Protein AF-A0A8S3CD36-F1 (afdb_monomer)

Mean predicted aligned error: 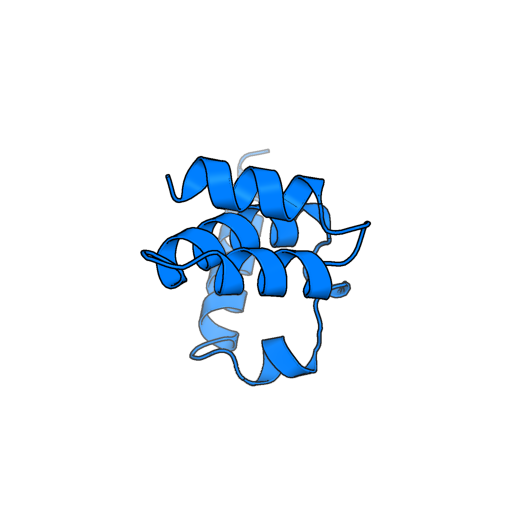5.24 Å

Structure (mmCIF, N/CA/C/O backbone):
data_AF-A0A8S3CD36-F1
#
_entry.id   AF-A0A8S3CD36-F1
#
loop_
_atom_site.group_PDB
_atom_site.id
_atom_site.type_symbol
_atom_site.label_atom_id
_atom_site.label_alt_id
_atom_site.label_comp_id
_atom_site.label_asym_id
_atom_site.label_entity_id
_atom_site.label_seq_id
_atom_site.pdbx_PDB_ins_code
_atom_site.Cartn_x
_atom_site.Cartn_y
_atom_site.Cartn_z
_atom_site.occupancy
_atom_site.B_iso_or_equiv
_atom_site.auth_seq_id
_atom_site.auth_comp_id
_atom_site.auth_asym_id
_atom_site.auth_atom_id
_atom_site.pdbx_PDB_model_num
ATOM 1 N N . ASN A 1 1 ? 18.281 -1.167 0.652 1.00 78.50 1 ASN A N 1
ATOM 2 C CA . ASN A 1 1 ? 17.779 -0.500 -0.570 1.00 78.50 1 ASN A CA 1
ATOM 3 C C . ASN A 1 1 ? 16.254 -0.364 -0.585 1.00 78.50 1 ASN A C 1
ATOM 5 O O . ASN A 1 1 ? 15.792 0.703 -0.950 1.00 78.50 1 ASN A O 1
ATOM 9 N N . ALA A 1 2 ? 15.468 -1.347 -0.115 1.00 84.25 2 ALA A N 1
ATOM 10 C CA . ALA A 1 2 ? 13.994 -1.263 -0.114 1.00 84.25 2 ALA A CA 1
ATOM 11 C C . ALA A 1 2 ? 13.398 -0.074 0.675 1.00 84.25 2 ALA A C 1
ATOM 13 O O . ALA A 1 2 ? 12.495 0.598 0.189 1.00 84.25 2 ALA A O 1
ATOM 14 N N . LEU A 1 3 ? 13.917 0.237 1.872 1.00 86.69 3 LEU A N 1
ATO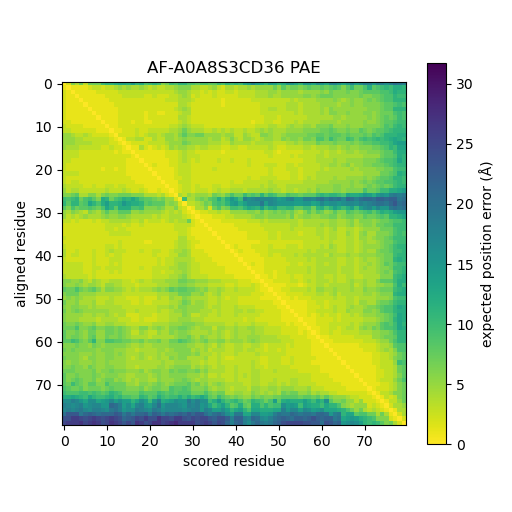M 15 C CA . LEU A 1 3 ? 13.415 1.371 2.667 1.00 86.69 3 LEU A CA 1
ATOM 16 C C . LEU A 1 3 ? 13.666 2.725 1.985 1.00 86.69 3 LEU A C 1
ATOM 18 O O . LEU A 1 3 ? 12.781 3.572 1.946 1.00 86.69 3 LEU A O 1
ATOM 22 N N . GLU A 1 4 ? 14.869 2.926 1.449 1.00 89.12 4 GLU A N 1
ATOM 23 C CA . GLU A 1 4 ? 15.240 4.156 0.743 1.00 89.12 4 GLU A CA 1
ATOM 24 C C . GLU A 1 4 ? 14.407 4.336 -0.532 1.00 89.12 4 GLU A C 1
ATOM 26 O O . GLU A 1 4 ? 13.879 5.418 -0.772 1.00 89.12 4 GLU A O 1
ATOM 31 N N . ALA A 1 5 ? 14.199 3.253 -1.287 1.00 88.81 5 ALA A N 1
ATOM 32 C CA . ALA A 1 5 ? 13.329 3.238 -2.457 1.00 88.81 5 ALA A CA 1
ATOM 33 C C . ALA A 1 5 ? 11.868 3.566 -2.097 1.00 88.81 5 ALA A C 1
ATOM 35 O O . ALA A 1 5 ? 11.233 4.371 -2.775 1.00 88.81 5 ALA A O 1
ATOM 36 N N . ALA A 1 6 ? 11.348 3.010 -0.996 1.00 90.00 6 ALA A N 1
ATOM 37 C CA . ALA A 1 6 ? 9.997 3.297 -0.518 1.00 90.00 6 ALA A CA 1
ATOM 38 C C . ALA A 1 6 ? 9.833 4.761 -0.071 1.00 90.00 6 ALA A C 1
ATOM 40 O O . ALA A 1 6 ? 8.814 5.383 -0.369 1.00 90.00 6 ALA A O 1
ATOM 41 N N . LEU A 1 7 ? 10.841 5.329 0.602 1.00 90.62 7 LEU A N 1
ATOM 42 C CA . LEU A 1 7 ? 10.848 6.739 1.004 1.00 90.62 7 LEU A CA 1
ATOM 43 C C . LEU A 1 7 ? 10.947 7.677 -0.199 1.00 90.62 7 LEU A C 1
ATOM 45 O O . LEU A 1 7 ? 10.227 8.669 -0.253 1.00 90.62 7 LEU A O 1
ATOM 49 N N . TRP A 1 8 ? 11.798 7.358 -1.174 1.00 91.81 8 TRP A N 1
ATOM 50 C CA . TRP A 1 8 ? 11.889 8.124 -2.414 1.00 91.81 8 TRP A CA 1
ATOM 51 C C . TRP A 1 8 ? 10.573 8.081 -3.199 1.00 91.81 8 TRP A C 1
ATOM 53 O O . TRP A 1 8 ? 10.115 9.120 -3.676 1.00 91.81 8 TRP A O 1
ATOM 63 N N . ALA A 1 9 ? 9.934 6.910 -3.283 1.00 90.94 9 ALA A N 1
ATOM 64 C CA . ALA A 1 9 ? 8.647 6.754 -3.951 1.00 90.94 9 ALA A CA 1
ATOM 65 C C . ALA A 1 9 ? 7.550 7.566 -3.252 1.00 90.94 9 ALA A C 1
ATOM 67 O O . ALA A 1 9 ? 6.769 8.218 -3.930 1.00 90.94 9 ALA A O 1
ATOM 68 N N . PHE A 1 10 ? 7.534 7.585 -1.914 1.00 91.62 10 PHE A N 1
ATOM 69 C CA . PHE A 1 10 ? 6.635 8.427 -1.117 1.00 91.62 10 PHE A CA 1
ATOM 70 C C . PHE A 1 10 ? 6.893 9.919 -1.313 1.00 91.62 10 PHE A C 1
ATOM 72 O O . PHE A 1 10 ? 5.960 10.682 -1.503 1.00 91.62 10 PHE A O 1
ATOM 79 N N . TRP A 1 11 ? 8.153 10.345 -1.340 1.00 90.81 11 TRP A N 1
ATOM 80 C CA . TRP A 1 11 ? 8.488 11.744 -1.605 1.00 90.81 11 TRP A CA 1
ATOM 81 C C . TRP A 1 11 ? 8.101 12.195 -3.024 1.00 90.81 11 TRP A C 1
ATOM 83 O O . TRP A 1 11 ? 7.840 13.372 -3.259 1.00 90.81 11 TRP A O 1
ATOM 93 N N . SER A 1 12 ? 8.083 11.263 -3.977 1.00 88.88 12 SER A N 1
ATOM 94 C CA . SER A 1 12 ? 7.862 11.540 -5.401 1.00 88.88 12 SER A CA 1
ATOM 95 C C . SER A 1 12 ? 6.429 11.254 -5.862 1.00 88.88 12 SER A C 1
ATOM 97 O O . SER A 1 12 ? 6.168 11.267 -7.063 1.00 88.88 12 SER A O 1
ATOM 99 N N . ASP A 1 13 ? 5.502 10.957 -4.948 1.00 88.62 13 ASP A N 1
ATOM 100 C CA . ASP A 1 13 ? 4.168 10.457 -5.295 1.00 88.62 13 ASP A CA 1
ATOM 101 C C . ASP A 1 13 ? 3.152 11.542 -5.695 1.00 88.62 13 ASP A C 1
ATOM 103 O O . ASP A 1 13 ? 2.048 11.217 -6.137 1.00 88.62 13 ASP A O 1
ATOM 107 N N . GLU A 1 14 ? 3.536 12.820 -5.611 1.00 87.81 14 GLU A N 1
ATOM 108 C CA . GLU A 1 14 ? 2.716 13.981 -5.983 1.00 87.81 14 GLU A CA 1
ATOM 109 C C . GLU A 1 14 ? 1.323 13.969 -5.319 1.00 87.81 14 GLU A C 1
ATOM 111 O O . GLU A 1 14 ? 0.308 14.187 -5.990 1.00 87.81 14 GLU A O 1
ATOM 116 N N . ASP A 1 15 ? 1.269 13.664 -4.017 1.00 86.06 15 ASP A N 1
ATOM 117 C CA . ASP A 1 15 ? 0.035 13.554 -3.221 1.00 86.06 15 ASP A CA 1
ATOM 118 C C . ASP A 1 15 ? -0.944 12.486 -3.758 1.00 86.06 15 ASP A C 1
ATOM 120 O O . ASP A 1 15 ? -2.163 12.549 -3.556 1.00 86.06 15 ASP A O 1
ATOM 124 N N . SER A 1 16 ? -0.421 11.478 -4.465 1.00 89.56 16 SER A N 1
ATOM 125 C CA . SER A 1 16 ? -1.192 10.379 -5.034 1.00 89.56 16 SER A CA 1
ATOM 126 C C . SER A 1 16 ? -0.623 9.023 -4.637 1.00 89.56 16 SER A C 1
ATOM 128 O O . SER A 1 16 ? 0.376 8.556 -5.187 1.00 89.56 16 SER A O 1
ATOM 130 N N . PHE A 1 17 ? -1.366 8.309 -3.785 1.00 90.06 17 PHE A N 1
ATOM 131 C CA . PHE A 1 17 ? -1.057 6.920 -3.433 1.00 90.06 17 PHE A CA 1
ATOM 132 C C . PHE A 1 17 ? -0.819 6.033 -4.668 1.00 90.06 17 PHE A C 1
ATOM 134 O O . PHE A 1 17 ? 0.061 5.174 -4.665 1.00 90.06 17 PHE A O 1
ATOM 141 N N . GLU A 1 18 ? -1.598 6.235 -5.741 1.00 91.19 18 GLU A N 1
ATOM 142 C CA . GLU A 1 18 ? -1.449 5.446 -6.966 1.00 91.19 18 GLU A CA 1
ATOM 143 C C . GLU A 1 18 ? -0.094 5.664 -7.636 1.00 91.19 18 GLU A C 1
ATOM 145 O O . GLU A 1 18 ? 0.549 4.694 -8.034 1.00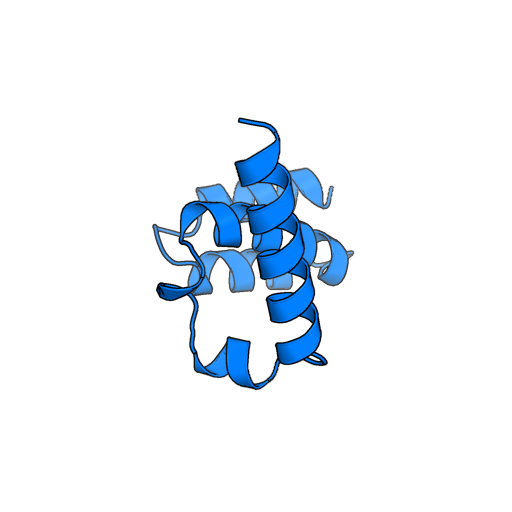 91.19 18 GLU A O 1
ATOM 150 N N . LYS A 1 19 ? 0.359 6.916 -7.741 1.00 90.38 19 LYS A N 1
ATOM 151 C CA . LYS A 1 19 ? 1.652 7.230 -8.356 1.00 90.38 19 LYS A CA 1
ATOM 152 C C . LYS A 1 19 ? 2.803 6.668 -7.533 1.00 90.38 19 LYS A C 1
ATOM 154 O O . LYS A 1 19 ? 3.692 6.033 -8.096 1.00 90.38 19 LYS A O 1
ATOM 159 N N . GLY A 1 20 ? 2.758 6.846 -6.215 1.00 91.31 20 GLY A N 1
ATOM 160 C CA . GLY A 1 20 ? 3.827 6.390 -5.333 1.00 91.31 20 GLY A CA 1
ATOM 161 C C . GLY A 1 20 ? 3.939 4.873 -5.262 1.00 91.31 20 GLY A C 1
ATOM 162 O O . GLY A 1 20 ? 5.044 4.346 -5.366 1.00 91.31 20 GLY A O 1
ATOM 163 N N . VAL A 1 21 ? 2.820 4.141 -5.180 1.00 89.50 21 VAL A N 1
ATOM 164 C CA . VAL A 1 21 ? 2.896 2.671 -5.156 1.00 89.50 21 VAL A CA 1
ATOM 165 C C . VAL A 1 21 ? 3.375 2.116 -6.495 1.00 89.50 21 VAL A C 1
ATOM 167 O O . VAL A 1 21 ? 4.162 1.174 -6.517 1.00 89.50 21 VAL A O 1
ATOM 170 N N . LEU A 1 22 ? 2.966 2.717 -7.619 1.00 90.44 22 LEU A N 1
ATOM 171 C CA . LEU A 1 22 ? 3.462 2.318 -8.935 1.00 90.44 22 LEU A CA 1
ATOM 172 C C . LEU A 1 22 ? 4.960 2.606 -9.066 1.00 90.44 22 LEU A C 1
ATOM 174 O O . LEU A 1 22 ? 5.688 1.775 -9.600 1.00 90.44 22 LEU A O 1
ATOM 178 N N . ALA A 1 23 ? 5.442 3.738 -8.548 1.00 89.88 23 ALA A N 1
ATOM 179 C CA . ALA A 1 23 ? 6.871 4.032 -8.496 1.00 89.88 23 ALA A CA 1
ATOM 180 C C . ALA A 1 23 ? 7.627 2.997 -7.644 1.00 89.88 23 ALA A C 1
ATOM 182 O O . ALA A 1 23 ? 8.624 2.446 -8.104 1.00 89.88 23 ALA A O 1
ATOM 183 N N . ALA A 1 24 ? 7.114 2.672 -6.453 1.00 87.88 24 ALA A N 1
ATOM 184 C CA . ALA A 1 24 ? 7.698 1.689 -5.541 1.00 87.88 24 ALA A CA 1
ATOM 185 C C . ALA A 1 24 ? 7.788 0.280 -6.156 1.00 87.88 24 ALA A C 1
ATOM 187 O O . ALA A 1 24 ? 8.799 -0.398 -5.992 1.00 87.88 24 ALA A O 1
ATOM 188 N N . VAL A 1 25 ? 6.759 -0.151 -6.893 1.00 86.81 25 VAL A N 1
ATOM 189 C CA . VAL A 1 25 ? 6.743 -1.457 -7.577 1.00 86.81 25 VAL A CA 1
ATOM 190 C C . VAL A 1 25 ? 7.664 -1.466 -8.802 1.00 86.81 25 VAL A C 1
ATOM 192 O O . VAL A 1 25 ? 8.287 -2.481 -9.094 1.00 86.81 25 VAL A O 1
ATOM 195 N N . ASN A 1 26 ? 7.804 -0.344 -9.510 1.00 85.31 26 ASN A N 1
ATOM 196 C CA . ASN A 1 26 ? 8.625 -0.264 -10.724 1.00 85.31 26 ASN A CA 1
ATOM 197 C C . ASN A 1 26 ? 10.132 -0.067 -10.458 1.00 85.31 26 ASN A C 1
ATOM 199 O O . ASN A 1 26 ? 10.922 -0.131 -11.397 1.00 85.31 26 ASN A O 1
ATOM 203 N N . LEU A 1 27 ? 10.544 0.154 -9.205 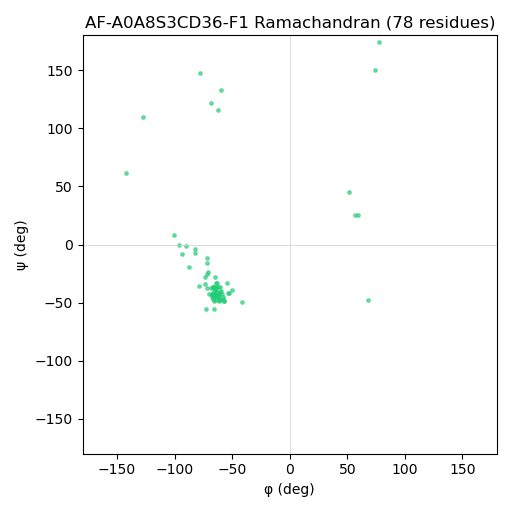1.00 79.62 27 LEU A N 1
ATOM 204 C CA . LEU A 1 27 ? 11.945 0.353 -8.798 1.00 79.62 27 LEU A CA 1
ATOM 205 C C . LEU A 1 27 ? 12.811 -0.925 -8.853 1.00 79.62 27 LEU A C 1
ATOM 207 O O . LEU A 1 27 ? 14.035 -0.820 -8.900 1.00 79.62 27 LEU A O 1
ATOM 211 N N . GLY A 1 28 ? 12.194 -2.110 -8.930 1.00 68.44 28 GLY A N 1
ATOM 212 C CA . GLY A 1 28 ? 12.873 -3.390 -9.176 1.00 68.44 28 GLY A CA 1
ATOM 213 C C . GLY A 1 28 ? 13.622 -4.015 -7.984 1.00 68.44 28 GLY A C 1
ATOM 214 O O . GLY A 1 28 ? 13.744 -3.427 -6.912 1.00 68.44 28 GLY A O 1
ATOM 215 N N . ASP A 1 29 ? 14.116 -5.240 -8.215 1.00 66.56 29 ASP A N 1
ATOM 216 C CA . ASP A 1 29 ? 14.914 -6.131 -7.337 1.00 66.56 29 ASP A CA 1
ATOM 217 C C . ASP A 1 29 ? 14.194 -6.702 -6.094 1.00 66.56 29 ASP A C 1
ATOM 219 O O . ASP A 1 29 ? 14.204 -7.910 -5.876 1.00 66.56 29 ASP A O 1
ATOM 223 N N . ASP A 1 30 ? 13.499 -5.867 -5.317 1.00 79.06 30 ASP A N 1
ATOM 224 C CA . ASP A 1 30 ? 12.750 -6.280 -4.114 1.00 79.06 30 ASP A CA 1
ATOM 225 C C . ASP A 1 30 ? 11.439 -5.487 -4.002 1.00 79.06 30 ASP A C 1
ATOM 227 O O . ASP A 1 30 ? 11.204 -4.673 -3.097 1.00 79.06 30 ASP A O 1
ATOM 231 N N . THR A 1 31 ? 10.602 -5.664 -5.023 1.00 83.44 31 THR A N 1
ATOM 232 C CA . THR A 1 31 ? 9.373 -4.892 -5.232 1.00 83.44 31 THR A CA 1
ATOM 233 C C . THR A 1 31 ? 8.337 -5.163 -4.154 1.00 83.44 31 THR A C 1
ATOM 235 O O . THR A 1 31 ? 7.669 -4.232 -3.715 1.00 83.44 31 THR A O 1
ATOM 238 N N . ASP A 1 32 ? 8.238 -6.407 -3.682 1.00 84.75 32 ASP A N 1
ATOM 239 C CA . ASP A 1 32 ? 7.247 -6.807 -2.682 1.00 84.75 32 ASP A CA 1
ATOM 240 C C . ASP A 1 32 ? 7.544 -6.145 -1.332 1.00 84.75 32 ASP A C 1
ATOM 242 O O . ASP A 1 32 ? 6.656 -5.553 -0.713 1.00 84.75 32 ASP A O 1
ATOM 246 N N . THR A 1 33 ? 8.811 -6.1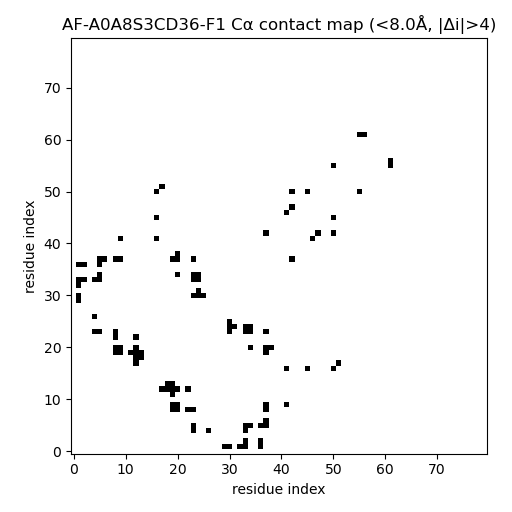58 -0.906 1.00 87.88 33 THR A N 1
ATOM 247 C CA . THR A 1 33 ? 9.240 -5.508 0.339 1.00 87.88 33 THR A CA 1
ATOM 248 C C . THR A 1 33 ? 9.120 -3.987 0.239 1.00 87.88 33 THR A C 1
ATOM 250 O O . THR A 1 33 ? 8.611 -3.342 1.158 1.00 87.88 33 THR A O 1
ATOM 253 N N . THR A 1 34 ? 9.532 -3.398 -0.888 1.00 90.50 34 THR A N 1
ATOM 254 C CA . THR A 1 34 ? 9.447 -1.945 -1.118 1.00 90.50 34 THR A CA 1
ATOM 255 C C . THR A 1 34 ? 7.992 -1.469 -1.135 1.00 90.50 34 THR A C 1
ATOM 257 O O . THR A 1 34 ? 7.652 -0.490 -0.467 1.00 90.50 34 THR A O 1
ATOM 260 N N . ALA A 1 35 ? 7.106 -2.192 -1.824 1.00 87.56 35 ALA A N 1
ATOM 261 C CA . ALA A 1 35 ? 5.681 -1.886 -1.882 1.00 87.56 35 ALA A CA 1
ATOM 262 C C . ALA A 1 35 ? 4.988 -2.078 -0.526 1.00 87.56 35 ALA A C 1
ATOM 264 O O . ALA A 1 35 ? 4.126 -1.274 -0.173 1.00 87.56 35 ALA A O 1
ATOM 265 N N . ALA A 1 36 ? 5.376 -3.085 0.263 1.00 89.94 36 ALA A N 1
ATOM 266 C CA . ALA A 1 36 ? 4.839 -3.286 1.609 1.00 89.94 36 ALA A CA 1
ATOM 267 C C . ALA A 1 36 ? 5.220 -2.137 2.559 1.00 89.94 36 ALA A C 1
ATOM 269 O O . ALA A 1 36 ? 4.360 -1.619 3.277 1.00 89.94 36 ALA A O 1
ATOM 270 N N . ILE A 1 37 ? 6.484 -1.695 2.531 1.00 91.56 37 ILE A N 1
ATOM 271 C CA . ILE A 1 37 ? 6.959 -0.550 3.325 1.00 91.56 37 ILE A CA 1
ATOM 272 C C . ILE A 1 37 ? 6.255 0.740 2.880 1.00 91.56 37 ILE A C 1
ATOM 274 O O . ILE A 1 37 ? 5.727 1.467 3.726 1.00 91.56 37 ILE A O 1
ATOM 278 N N . TYR A 1 38 ? 6.191 0.998 1.567 1.00 92.75 38 TYR A N 1
ATOM 279 C CA . TYR A 1 38 ? 5.456 2.139 1.013 1.00 92.75 38 TYR A CA 1
ATOM 280 C C . TYR A 1 38 ? 3.985 2.105 1.444 1.00 92.75 38 TYR A C 1
ATOM 282 O O . TYR A 1 38 ? 3.468 3.093 1.956 1.00 92.75 38 TYR A O 1
ATOM 290 N N . GLY A 1 39 ? 3.317 0.958 1.296 1.00 90.38 39 GLY A N 1
ATOM 291 C CA . GLY A 1 39 ? 1.901 0.788 1.611 1.00 90.38 39 GLY A CA 1
ATOM 29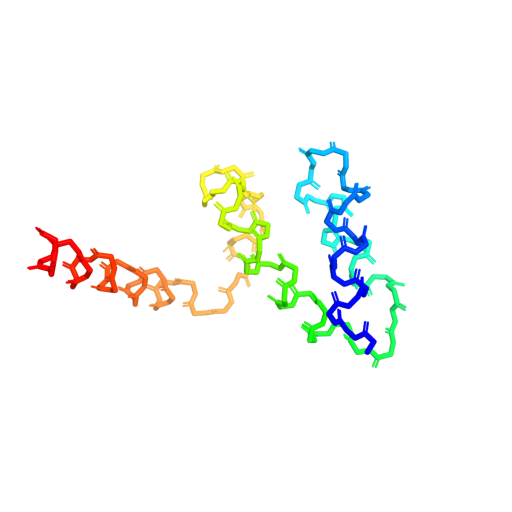2 C C . GLY A 1 39 ? 1.576 1.057 3.079 1.00 90.38 39 GLY A C 1
ATOM 293 O O . GLY A 1 39 ? 0.541 1.655 3.369 1.00 90.38 39 GLY A O 1
ATOM 294 N N . GLY A 1 40 ? 2.468 0.689 4.003 1.00 89.94 4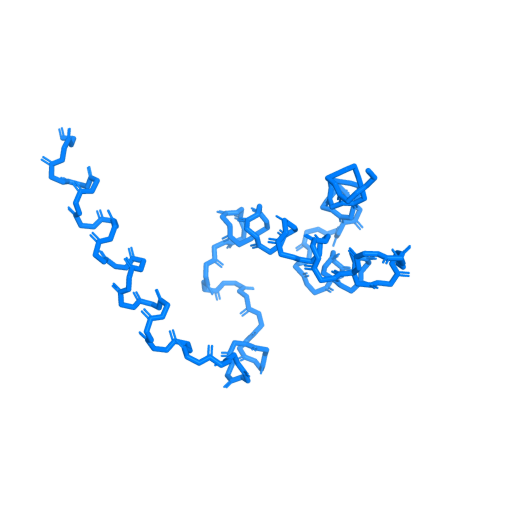0 GLY A N 1
ATOM 295 C CA . GLY A 1 40 ? 2.328 1.019 5.422 1.00 89.94 40 GLY A CA 1
ATOM 296 C C . GLY A 1 40 ? 2.426 2.523 5.694 1.00 89.94 40 GLY A C 1
ATOM 297 O O . GLY A 1 40 ? 1.557 3.089 6.359 1.00 89.94 40 GLY A O 1
ATOM 298 N N . LEU A 1 41 ? 3.454 3.180 5.146 1.00 90.12 41 LEU A N 1
ATOM 299 C CA . LEU A 1 41 ? 3.688 4.617 5.320 1.00 90.12 41 LEU A CA 1
ATOM 300 C C . LEU A 1 41 ? 2.583 5.454 4.664 1.00 90.12 41 LEU A C 1
ATOM 302 O O . LEU A 1 41 ? 1.917 6.258 5.317 1.00 90.12 41 LEU A O 1
ATOM 306 N N . ALA A 1 42 ? 2.361 5.224 3.374 1.00 90.25 42 ALA A N 1
ATOM 307 C CA . ALA A 1 42 ? 1.377 5.935 2.582 1.00 90.25 42 ALA A CA 1
ATOM 308 C C . ALA A 1 42 ? -0.047 5.619 3.065 1.00 90.25 42 ALA A C 1
ATOM 310 O O . ALA A 1 42 ? -0.884 6.512 3.146 1.00 90.25 42 ALA A O 1
ATOM 311 N N . GLY A 1 43 ? -0.329 4.383 3.485 1.00 89.25 43 GLY A N 1
ATOM 312 C CA . GLY A 1 43 ? -1.618 4.015 4.073 1.00 89.25 43 GLY A CA 1
ATOM 313 C C . GLY A 1 43 ? -1.933 4.769 5.369 1.00 89.25 43 GLY A C 1
ATOM 314 O O . GLY A 1 43 ? -3.085 5.153 5.582 1.00 89.25 43 GLY A O 1
ATOM 315 N N . ALA A 1 44 ? -0.924 5.031 6.206 1.00 88.81 44 ALA A N 1
ATOM 316 C CA . ALA A 1 44 ? -1.072 5.858 7.403 1.00 88.81 44 ALA A CA 1
ATOM 317 C C . ALA A 1 44 ? -1.248 7.350 7.068 1.00 88.81 44 ALA A C 1
ATOM 319 O O . ALA A 1 44 ? -2.041 8.026 7.720 1.00 88.81 44 ALA A O 1
ATOM 320 N N . TYR A 1 45 ? -0.546 7.844 6.043 1.00 90.88 45 TYR A N 1
ATOM 321 C CA . TYR A 1 45 ? -0.601 9.241 5.605 1.00 90.88 45 TYR A CA 1
ATOM 322 C C . TYR A 1 45 ? -1.912 9.595 4.885 1.00 90.88 45 TYR A C 1
ATOM 324 O O . TYR A 1 45 ? -2.637 10.493 5.306 1.00 90.88 45 TYR A O 1
ATOM 332 N N . TYR A 1 46 ? -2.254 8.858 3.825 1.00 89.88 46 TYR A N 1
ATOM 333 C CA . TYR A 1 46 ? -3.470 9.083 3.039 1.00 89.88 46 TYR A CA 1
ATOM 334 C C . TYR A 1 46 ? -4.726 8.623 3.781 1.00 89.88 46 TYR A C 1
ATOM 336 O O . TYR A 1 46 ? -5.813 9.156 3.559 1.00 89.88 46 TYR A O 1
ATOM 344 N N . GLY A 1 47 ? -4.600 7.641 4.672 1.00 89.31 47 GLY A N 1
ATOM 345 C CA . GLY A 1 47 ? -5.720 7.021 5.361 1.00 89.31 47 GLY A CA 1
ATOM 346 C C . GLY A 1 47 ? -6.536 6.091 4.457 1.00 89.31 47 GLY A C 1
ATOM 347 O O . GLY A 1 47 ? -6.692 6.293 3.254 1.00 89.31 47 GLY A O 1
ATOM 348 N N . TYR A 1 48 ? -7.140 5.068 5.066 1.00 86.50 48 TYR A N 1
ATOM 349 C CA . TYR A 1 48 ? -7.834 3.988 4.349 1.00 86.50 48 TYR A CA 1
ATOM 350 C C . TYR A 1 48 ? -8.921 4.462 3.363 1.00 86.50 48 TYR A C 1
ATOM 352 O O . TYR A 1 48 ? -9.133 3.841 2.326 1.00 86.50 48 TYR A O 1
ATOM 360 N N . LYS A 1 49 ? -9.622 5.565 3.667 1.00 86.06 49 LYS A N 1
ATOM 361 C CA . LYS A 1 49 ? -10.726 6.078 2.831 1.00 86.06 49 LYS A CA 1
ATOM 362 C C . LYS A 1 49 ? -10.264 6.687 1.504 1.00 86.06 49 LYS A C 1
ATOM 364 O O . LYS A 1 49 ? -11.073 6.744 0.582 1.00 86.06 49 LYS A O 1
ATOM 369 N N . ASN A 1 50 ? -9.010 7.129 1.426 1.00 87.00 50 ASN A N 1
ATOM 370 C CA . ASN A 1 50 ? -8.442 7.780 0.245 1.00 87.00 50 ASN A CA 1
ATOM 371 C C . ASN A 1 50 ? -7.670 6.799 -0.650 1.00 87.00 50 ASN A C 1
ATOM 373 O O . ASN A 1 50 ? -7.158 7.192 -1.694 1.00 87.00 50 ASN A O 1
ATOM 377 N N . LEU A 1 51 ? -7.606 5.519 -0.267 1.00 89.62 51 LEU A N 1
ATOM 378 C CA . LEU A 1 51 ? -6.982 4.481 -1.078 1.00 89.62 51 LEU A CA 1
ATOM 379 C C . LEU A 1 51 ? -7.904 4.042 -2.236 1.00 89.62 51 LEU A C 1
ATOM 381 O O . LEU A 1 51 ? -9.132 4.011 -2.078 1.00 89.62 51 LEU A O 1
ATOM 385 N N . PRO A 1 52 ? -7.345 3.645 -3.394 1.00 89.69 52 PRO A N 1
ATOM 386 C CA . PRO A 1 52 ? -8.129 3.222 -4.552 1.00 89.69 52 PRO A CA 1
ATOM 387 C C . PRO A 1 52 ? -8.964 1.977 -4.259 1.00 89.69 52 PRO A C 1
ATOM 389 O O . PRO A 1 52 ? -8.432 0.884 -4.064 1.00 89.69 52 PRO A O 1
ATOM 392 N N . LYS A 1 53 ? -10.295 2.115 -4.295 1.00 89.75 53 LYS A N 1
ATOM 393 C CA . LYS A 1 53 ? -11.222 1.005 -4.004 1.00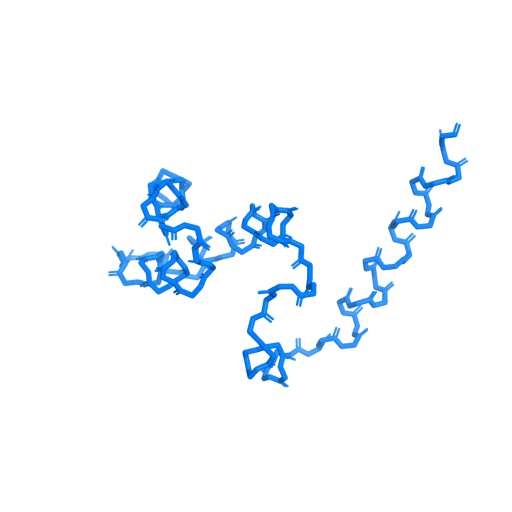 89.75 53 LYS A CA 1
ATOM 394 C C . LYS A 1 53 ? -10.954 -0.234 -4.855 1.00 89.75 53 LYS A C 1
ATOM 396 O O . LYS A 1 53 ? -10.920 -1.326 -4.303 1.00 89.75 53 LYS A O 1
ATOM 401 N N . ARG A 1 54 ? -10.674 -0.043 -6.152 1.00 91.50 54 ARG A N 1
ATOM 402 C CA . ARG A 1 54 ? -10.348 -1.130 -7.089 1.00 91.50 54 ARG A CA 1
ATOM 403 C C . ARG A 1 54 ? -9.218 -2.024 -6.577 1.00 91.50 54 ARG A C 1
ATOM 405 O O . ARG A 1 54 ? -9.321 -3.233 -6.663 1.00 91.50 54 ARG A O 1
ATOM 412 N N . TRP A 1 55 ? -8.177 -1.438 -5.989 1.00 89.88 55 TRP A N 1
ATOM 413 C CA . TRP A 1 55 ? -7.044 -2.200 -5.473 1.00 89.88 55 TRP A CA 1
ATOM 414 C C . TRP A 1 55 ? -7.363 -2.828 -4.130 1.00 89.88 55 TRP A C 1
ATOM 416 O O . TRP A 1 55 ? -6.958 -3.952 -3.876 1.00 89.88 55 TRP A O 1
ATOM 426 N N . LEU A 1 56 ? -8.133 -2.136 -3.286 1.00 89.31 56 LEU A N 1
ATOM 427 C CA . LEU A 1 56 ? -8.578 -2.696 -2.015 1.00 89.31 56 LEU A CA 1
ATOM 428 C C . LEU A 1 56 ? -9.476 -3.920 -2.200 1.00 89.31 56 LEU A C 1
ATOM 430 O O . LEU A 1 56 ? -9.517 -4.765 -1.313 1.00 89.31 56 LEU A O 1
ATOM 434 N N . ASP A 1 57 ? -10.283 -3.972 -3.257 1.00 89.56 57 ASP A N 1
ATOM 435 C CA . ASP A 1 57 ? -11.234 -5.063 -3.505 1.00 89.56 57 ASP A CA 1
ATOM 436 C C . ASP A 1 57 ? -10.540 -6.369 -3.918 1.00 89.56 57 ASP A C 1
ATOM 438 O O . ASP A 1 57 ? -11.039 -7.440 -3.578 1.00 89.56 57 ASP A O 1
ATOM 442 N N . ASP A 1 58 ? -9.342 -6.278 -4.497 1.00 91.06 58 ASP A N 1
ATOM 443 C CA . ASP A 1 58 ? -8.528 -7.429 -4.906 1.00 91.06 58 ASP A CA 1
ATOM 444 C C . ASP A 1 58 ? -7.569 -7.932 -3.801 1.00 91.06 58 ASP A C 1
ATOM 446 O O . ASP A 1 58 ? -6.857 -8.921 -3.986 1.00 91.06 58 ASP A O 1
ATOM 450 N N . ILE A 1 59 ? -7.539 -7.288 -2.624 1.00 88.50 59 ILE A N 1
ATOM 451 C CA . ILE A 1 59 ? -6.654 -7.684 -1.516 1.00 88.50 59 ILE A CA 1
ATOM 452 C C . ILE A 1 59 ? -7.080 -9.034 -0.927 1.00 88.50 59 ILE A C 1
ATOM 454 O O . ILE A 1 59 ? -8.167 -9.186 -0.355 1.00 88.50 59 ILE A O 1
ATOM 458 N N . TYR A 1 60 ? -6.157 -9.997 -0.948 1.00 92.06 60 TYR A N 1
ATOM 459 C CA . TYR A 1 60 ? -6.331 -11.264 -0.248 1.00 92.06 60 TYR A CA 1
ATOM 460 C C . TYR A 1 60 ? -6.525 -11.045 1.259 1.00 92.06 60 TYR A C 1
ATOM 462 O O . TYR A 1 60 ? -5.786 -10.302 1.903 1.00 92.06 60 TYR A O 1
ATOM 470 N N . ALA A 1 61 ? -7.530 -11.708 1.836 1.00 91.50 61 ALA A N 1
ATOM 471 C CA . ALA A 1 61 ? -7.867 -11.618 3.258 1.00 91.50 61 ALA A CA 1
ATOM 472 C C . ALA A 1 61 ? -8.168 -10.188 3.774 1.00 91.50 61 ALA A C 1
ATOM 474 O O . ALA A 1 61 ? -8.082 -9.938 4.978 1.00 91.50 61 ALA A O 1
ATOM 475 N N . LYS A 1 62 ? -8.613 -9.264 2.906 1.00 89.94 62 LYS A N 1
ATOM 476 C CA . LYS A 1 62 ? -9.007 -7.881 3.256 1.00 89.94 62 LYS A CA 1
ATOM 477 C C . LYS A 1 62 ? -9.824 -7.776 4.550 1.00 89.94 62 LYS A C 1
ATOM 479 O O . LYS A 1 62 ? -9.502 -6.985 5.433 1.00 89.94 62 LYS A O 1
ATOM 484 N N . ASN A 1 63 ? -10.873 -8.591 4.686 1.00 92.12 63 ASN A N 1
ATOM 485 C CA . ASN A 1 63 ? -11.753 -8.567 5.861 1.00 92.12 63 ASN A CA 1
ATOM 486 C C . ASN A 1 63 ? -11.025 -8.955 7.156 1.00 92.12 63 ASN A C 1
ATOM 488 O O . ASN A 1 63 ? -11.297 -8.372 8.205 1.00 92.12 63 ASN A O 1
ATOM 492 N N . PHE A 1 64 ? -10.091 -9.907 7.085 1.00 94.06 64 PHE A N 1
ATOM 493 C CA . PHE A 1 64 ? -9.264 -10.299 8.223 1.00 94.06 64 PHE A CA 1
ATOM 494 C C . PHE A 1 64 ? -8.321 -9.161 8.627 1.00 94.06 64 PHE A C 1
ATOM 496 O O . PHE A 1 64 ? -8.296 -8.789 9.798 1.00 94.06 64 PHE A O 1
ATOM 503 N N . ILE A 1 65 ? -7.640 -8.539 7.659 1.00 90.50 65 ILE A N 1
ATOM 504 C CA . ILE A 1 65 ? -6.754 -7.388 7.898 1.00 90.50 65 ILE A CA 1
ATOM 505 C C . ILE A 1 65 ? -7.527 -6.248 8.576 1.00 90.50 65 ILE A C 1
ATOM 507 O O . ILE A 1 65 ? -7.110 -5.750 9.618 1.00 90.50 65 ILE A O 1
ATOM 511 N N . ILE A 1 66 ? -8.705 -5.888 8.052 1.00 90.12 66 ILE A N 1
ATOM 512 C CA . ILE A 1 66 ? -9.565 -4.852 8.646 1.00 90.12 66 ILE A CA 1
ATOM 513 C C . ILE A 1 66 ? -9.976 -5.217 10.078 1.00 90.12 66 ILE A C 1
ATOM 515 O O . ILE A 1 66 ? -10.023 -4.340 10.942 1.00 90.12 66 ILE A O 1
ATOM 519 N N . CYS A 1 67 ? -10.294 -6.487 10.339 1.00 93.12 67 CYS A N 1
ATOM 520 C CA . CYS A 1 67 ? -10.652 -6.957 11.676 1.00 93.12 67 CYS A CA 1
ATOM 521 C C . CYS A 1 67 ? -9.497 -6.754 12.667 1.00 93.12 67 CYS A C 1
ATOM 523 O O . CYS A 1 67 ? -9.697 -6.156 13.725 1.00 93.12 67 CYS A O 1
ATOM 525 N N . VAL A 1 68 ? -8.283 -7.164 12.287 1.00 92.25 68 VAL A N 1
ATOM 526 C CA . VAL A 1 68 ? -7.076 -6.988 13.106 1.00 92.25 68 VAL A CA 1
ATOM 527 C C . VAL A 1 68 ? -6.786 -5.504 13.341 1.00 92.25 68 VAL A C 1
ATOM 529 O O . VAL A 1 68 ? -6.582 -5.110 14.486 1.00 92.25 68 VAL A O 1
ATOM 532 N N . CYS A 1 69 ? -6.856 -4.656 12.308 1.00 88.19 69 CYS A N 1
ATOM 533 C CA . CYS A 1 69 ? -6.660 -3.211 12.460 1.00 88.19 69 CYS A CA 1
ATOM 534 C C . CYS A 1 69 ? -7.659 -2.595 13.448 1.00 88.19 69 CYS A C 1
ATOM 536 O O . CYS A 1 69 ? -7.266 -1.822 14.319 1.00 88.19 69 CYS A O 1
ATOM 538 N N . LYS A 1 70 ? -8.945 -2.960 13.351 1.00 89.69 70 LYS A N 1
ATOM 539 C CA . LYS A 1 70 ? -9.978 -2.490 14.287 1.00 89.69 70 LYS A CA 1
ATOM 540 C C . LYS A 1 70 ? -9.677 -2.925 15.718 1.00 89.69 70 LYS A C 1
ATOM 542 O O . LYS A 1 70 ? -9.784 -2.101 16.625 1.00 89.69 70 LYS A O 1
ATOM 547 N N . TRP A 1 71 ? -9.272 -4.179 15.915 1.00 91.69 71 TRP A N 1
ATOM 548 C CA . TRP A 1 71 ? -8.880 -4.679 17.230 1.00 91.69 71 TRP A CA 1
ATOM 549 C C . TRP A 1 71 ? -7.683 -3.904 17.795 1.00 91.69 71 TRP A C 1
ATOM 551 O O . TRP A 1 71 ? -7.769 -3.402 18.911 1.00 91.69 71 TRP A O 1
ATOM 561 N N . MET A 1 72 ? -6.628 -3.690 17.003 1.00 87.31 72 MET A N 1
ATOM 562 C CA . MET A 1 72 ? -5.464 -2.903 17.427 1.00 87.31 72 MET A CA 1
ATOM 563 C C . MET A 1 72 ? -5.851 -1.478 17.832 1.00 87.31 72 MET A C 1
ATOM 565 O O . MET A 1 72 ? -5.470 -1.027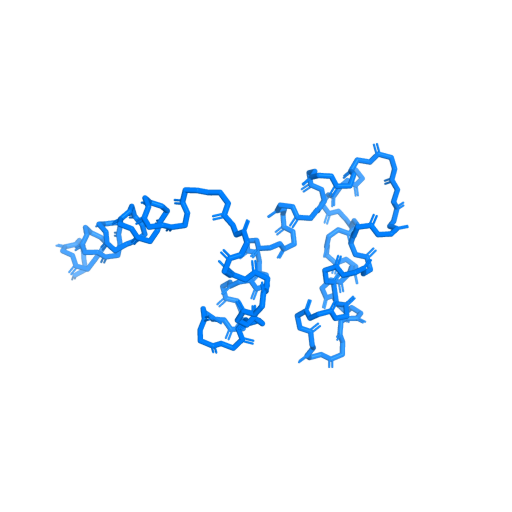 18.905 1.00 87.31 72 MET A O 1
ATOM 569 N N . THR A 1 73 ? -6.663 -0.784 17.025 1.00 85.25 73 THR A N 1
ATOM 570 C CA . THR A 1 73 ? -7.114 0.579 17.360 1.00 85.25 73 THR A CA 1
ATOM 571 C C . THR A 1 73 ? -7.980 0.627 18.619 1.00 85.25 73 THR A C 1
ATOM 573 O O . THR A 1 73 ? -7.912 1.595 19.373 1.00 85.25 73 THR A O 1
ATOM 576 N N . TYR A 1 74 ? -8.770 -0.419 18.874 1.00 85.69 74 TYR A N 1
ATOM 577 C CA . TYR A 1 74 ? -9.573 -0.539 20.087 1.00 85.69 74 TYR A CA 1
ATOM 578 C C . TYR A 1 74 ? -8.706 -0.768 21.333 1.00 85.69 74 TYR A C 1
ATOM 580 O O . TYR A 1 74 ? -8.942 -0.132 22.356 1.00 85.69 74 TYR A O 1
ATOM 588 N N . GLU A 1 75 ? -7.682 -1.622 21.247 1.00 78.12 75 GLU A N 1
ATOM 589 C CA . GLU A 1 75 ? -6.729 -1.844 22.344 1.00 78.12 75 GLU A CA 1
ATOM 590 C C . GLU A 1 75 ? -5.881 -0.594 22.627 1.00 78.12 75 GLU A C 1
ATOM 592 O O . GLU A 1 75 ? -5.711 -0.211 23.781 1.00 78.12 75 GLU A O 1
ATOM 597 N N . THR A 1 76 ? -5.401 0.106 21.592 1.00 72.31 76 THR A N 1
ATOM 598 C CA . THR A 1 76 ? -4.644 1.357 21.776 1.00 72.31 76 THR A CA 1
ATOM 599 C C . THR A 1 76 ? -5.502 2.456 22.407 1.00 72.31 76 THR A C 1
ATOM 601 O O . THR A 1 76 ? -5.019 3.161 23.286 1.00 72.31 76 THR A O 1
ATOM 604 N N . GLY A 1 77 ? -6.783 2.564 22.033 1.00 70.56 77 GLY A N 1
ATOM 605 C CA . GLY A 1 77 ? -7.724 3.516 22.637 1.00 70.56 77 GLY A CA 1
ATOM 606 C C . GLY A 1 77 ? -8.175 3.169 24.063 1.00 70.56 77 GLY A C 1
ATOM 607 O O . GLY A 1 77 ? -8.786 4.005 24.719 1.00 70.56 77 GLY A O 1
ATOM 608 N N . LYS A 1 78 ? -7.893 1.955 24.556 1.00 57.69 78 LYS A N 1
ATOM 609 C CA . LYS A 1 78 ? -8.060 1.578 25.972 1.00 57.69 78 LYS A CA 1
ATOM 610 C C . LYS A 1 78 ? -6.837 1.894 26.835 1.00 57.69 78 LYS A C 1
ATOM 612 O O . LYS A 1 78 ? -6.959 1.902 28.057 1.00 57.69 78 LYS A O 1
ATOM 617 N N . LEU A 1 79 ? -5.669 2.070 26.214 1.00 50.97 79 LEU A N 1
ATOM 618 C CA . LEU A 1 79 ? -4.400 2.367 26.888 1.00 50.97 79 LEU A CA 1
ATOM 619 C C . LEU A 1 79 ? -4.109 3.877 26.980 1.00 50.97 79 LEU A C 1
ATOM 621 O O . LEU A 1 79 ? -3.153 4.257 27.654 1.00 50.97 79 LEU A O 1
ATOM 625 N N . SER A 1 80 ? -4.918 4.714 26.321 1.00 44.81 80 SER A N 1
ATOM 626 C CA . SER A 1 80 ? -4.951 6.181 26.445 1.00 44.81 80 SER A CA 1
ATOM 627 C C . SER A 1 80 ? -6.036 6.638 27.409 1.00 44.81 80 SER A C 1
ATOM 629 O O . SER A 1 80 ? -5.765 7.561 28.204 1.00 44.81 80 SER A O 1
#

Foldseek 3Di:
DLLVQLVVLVVVQVLPLVSSLVSLQVPDDPSVSNSVNNCVVVCVVCPPVNDDPVVCVPDDPSVVVVVVVVVVVVVVVVVD

pLDDT: mean 86.43, std 8.77, range [44.81, 94.06]

InterPro domains:
  IPR005502 ADP-ribosylation/Crystallin J1 [PF03747] (2-54)
  IPR036705 ADP-ribosylation/Crystallin J1 superfamily [G3DSA:1.10.4080.10] (1-74)
  IPR036705 ADP-ribosylation/Crystallin J1 superfamily [SSF101478] (2-66)
  IPR050792 ADP-ribosylglycohydrolase-like [PTHR16222] (2-62)

Radius of gyration: 13.78 Å; Cα contacts (8 Å, |Δi|>4): 58; chains: 1; bounding box: 30×26×38 Å

Nearest PDB structures (foldseek):
  4arl-assembly2_B  TM=5.206E-01  e=8.882E+00  Yersinia pestis

Solvent-accessible surface area (backbone atoms only — not comparable to full-atom values): 4512 Å² total; per-residue (Å²): 109,43,67,61,47,14,51,50,18,60,75,67,14,82,95,30,72,68,52,15,49,52,45,18,46,68,68,52,101,47,29,68,63,9,32,51,54,30,48,55,55,50,42,67,72,64,31,78,87,69,51,63,63,77,62,57,72,72,42,83,62,44,71,58,54,54,50,52,52,52,50,52,54,51,55,55,64,70,75,108

Organism: NCBI:txid392030

Sequence (80 aa):
NALEAALWAFWSDEDSFEKGVLAAVNLGDDTDTTAAIYGGLAGAYYGYKNLPKRWLDDIYAKNFIICVCKWMTYETGKLS

Secondary structure (DSSP, 8-state):
-HHHHHHHHHHTSTT-HHHHHHHHHHT-SSHHHHHHHHHHHHHHHH-GGGS-HHHHHT-TTHHHHHHHHHHHHHHHHHH-